Protein AF-A0A924TJG1-F1 (afdb_monomer_lite)

Radius of gyration: 21.78 Å; chains: 1; bounding box: 42×24×51 Å

pLDDT: mean 87.79, std 7.94, range [60.44, 97.0]

Sequence (86 aa):
LDDKGLYDLLVKLTNHFEGNAESPAAVKHMDEKYVADNMKAIVAFEIELIDIQHVFKLSQNRYEQDKKKIADELENRGILAEEMVK

Secondary structure (DSSP, 8-state):
--HHHHHHHHHHHHHHHSSSTT-TTSGGGS-HHHHHHHHTT----------------SSTTS-HHHHHHHHHHHHHTT---GGG--

Structure (mmCIF, N/CA/C/O backbone):
data_AF-A0A924TJG1-F1
#
_entry.id   AF-A0A924TJG1-F1
#
loop_
_atom_site.group_PDB
_atom_site.id
_atom_site.type_symbol
_atom_site.label_atom_id
_atom_site.label_alt_id
_atom_site.label_comp_id
_atom_site.label_asym_id
_atom_site.label_entity_id
_atom_site.label_seq_id
_atom_site.pdbx_PDB_ins_code
_atom_site.Cartn_x
_atom_site.Cartn_y
_atom_site.Cartn_z
_atom_site.occupancy
_atom_site.B_iso_or_equiv
_atom_site.auth_seq_id
_atom_site.auth_comp_id
_atom_site.auth_asym_id
_atom_site.auth_atom_id
_atom_site.pdbx_PDB_model_num
ATOM 1 N N . LEU A 1 1 ? -2.728 -5.156 -14.850 1.00 83.62 1 LEU A N 1
ATOM 2 C CA . LEU A 1 1 ? -1.937 -3.952 -15.196 1.00 83.62 1 LEU A CA 1
ATOM 3 C C . LEU A 1 1 ? -0.797 -4.374 -16.115 1.00 83.62 1 LEU A C 1
ATOM 5 O O . LEU A 1 1 ? -0.337 -5.503 -15.984 1.00 83.62 1 LEU A O 1
ATOM 9 N N . ASP A 1 2 ? -0.400 -3.527 -17.061 1.00 93.06 2 ASP A N 1
ATOM 10 C CA . ASP A 1 2 ? 0.767 -3.758 -17.922 1.00 93.06 2 ASP A CA 1
ATOM 11 C C . ASP A 1 2 ? 2.064 -3.265 -17.248 1.00 93.06 2 ASP A C 1
ATOM 13 O O . ASP A 1 2 ? 2.023 -2.690 -16.156 1.00 93.06 2 ASP A O 1
ATOM 17 N N . ASP A 1 3 ? 3.220 -3.482 -17.883 1.00 92.75 3 ASP A N 1
ATOM 18 C CA . ASP A 1 3 ? 4.530 -3.093 -17.331 1.00 92.75 3 ASP A CA 1
ATOM 19 C C . ASP A 1 3 ? 4.609 -1.589 -17.043 1.00 92.75 3 ASP A C 1
ATOM 21 O O . ASP A 1 3 ? 5.145 -1.166 -16.018 1.00 92.75 3 ASP A O 1
ATOM 25 N N . LYS A 1 4 ? 4.016 -0.767 -17.914 1.00 93.81 4 LYS A N 1
ATOM 26 C CA . LYS A 1 4 ? 3.943 0.680 -17.710 1.00 93.81 4 LYS A CA 1
ATOM 27 C C . LYS A 1 4 ? 3.098 1.019 -16.478 1.00 93.81 4 LYS A C 1
ATOM 29 O O . LYS A 1 4 ? 3.525 1.812 -15.643 1.00 93.81 4 LYS A O 1
ATOM 34 N N . GLY A 1 5 ? 1.933 0.392 -16.331 1.00 94.81 5 GLY A N 1
ATOM 35 C CA . GLY A 1 5 ? 1.066 0.559 -15.169 1.00 94.81 5 GLY A CA 1
ATOM 36 C C . GLY A 1 5 ? 1.725 0.110 -13.863 1.00 94.81 5 GLY A C 1
ATOM 37 O O . GLY A 1 5 ? 1.564 0.777 -12.841 1.00 94.81 5 GLY A O 1
ATOM 38 N N . LEU A 1 6 ? 2.509 -0.974 -13.889 1.00 96.31 6 LEU A N 1
ATOM 39 C CA . LEU A 1 6 ? 3.323 -1.402 -12.748 1.00 96.31 6 LEU A CA 1
ATOM 40 C C . LEU A 1 6 ? 4.390 -0.354 -12.400 1.00 96.31 6 LEU A C 1
ATOM 42 O O . LEU A 1 6 ? 4.517 0.007 -11.232 1.00 96.31 6 LEU A O 1
ATOM 46 N N . TYR A 1 7 ? 5.126 0.163 -13.386 1.00 95.75 7 TYR A N 1
ATOM 47 C CA . TYR A 1 7 ? 6.136 1.199 -13.155 1.00 95.75 7 TYR A CA 1
ATOM 48 C C . TYR A 1 7 ? 5.526 2.453 -12.511 1.00 95.75 7 TYR A C 1
ATOM 50 O O . TYR A 1 7 ? 5.999 2.919 -11.473 1.00 95.75 7 TYR A O 1
ATOM 58 N N . ASP A 1 8 ? 4.422 2.952 -13.072 1.00 94.81 8 ASP A N 1
ATOM 59 C CA . ASP A 1 8 ? 3.724 4.134 -12.561 1.00 94.81 8 ASP A CA 1
ATOM 60 C C . ASP A 1 8 ? 3.204 3.914 -11.128 1.00 94.81 8 ASP A C 1
ATOM 62 O O . ASP A 1 8 ? 3.239 4.828 -10.296 1.00 94.81 8 ASP A O 1
ATOM 66 N N . LEU A 1 9 ? 2.738 2.699 -10.813 1.00 95.19 9 LEU A N 1
ATOM 67 C CA . LEU A 1 9 ? 2.330 2.316 -9.462 1.00 95.19 9 LEU A CA 1
ATOM 68 C C . LEU A 1 9 ? 3.517 2.331 -8.490 1.00 95.19 9 LEU A C 1
ATOM 70 O O . LEU A 1 9 ? 3.402 2.900 -7.405 1.00 95.19 9 LEU A O 1
ATOM 74 N N . LEU A 1 10 ? 4.659 1.757 -8.875 1.00 94.50 10 LEU A N 1
ATOM 75 C CA . LEU A 1 10 ? 5.863 1.739 -8.043 1.00 94.50 10 LEU A CA 1
ATOM 76 C C . LEU A 1 10 ? 6.375 3.156 -7.754 1.00 94.50 10 LEU A C 1
ATOM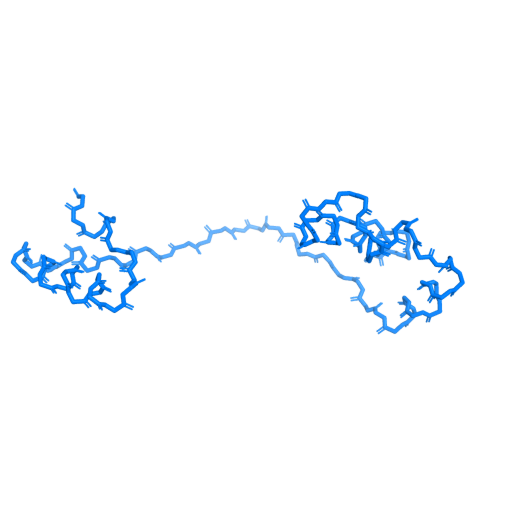 78 O O . LEU A 1 10 ? 6.667 3.467 -6.601 1.00 94.50 10 LEU A O 1
ATOM 82 N N . VAL A 1 11 ? 6.394 4.043 -8.755 1.00 93.06 11 VAL A N 1
ATOM 83 C CA . VAL A 1 11 ? 6.756 5.460 -8.570 1.00 93.06 11 VAL A CA 1
ATOM 84 C C . VAL A 1 11 ? 5.827 6.140 -7.561 1.00 93.06 11 VAL A C 1
ATOM 86 O O . VAL A 1 11 ? 6.300 6.828 -6.651 1.00 93.06 11 VAL A O 1
ATOM 89 N N . LYS A 1 12 ? 4.506 5.937 -7.680 1.00 92.50 12 LYS A N 1
ATOM 90 C CA . LYS A 1 12 ? 3.521 6.489 -6.733 1.00 92.50 12 LYS A CA 1
ATOM 91 C C . LYS A 1 12 ? 3.744 5.976 -5.312 1.00 92.50 12 LYS A C 1
ATOM 93 O O . LYS A 1 12 ? 3.713 6.779 -4.382 1.00 92.50 12 LYS A O 1
ATOM 98 N N . LEU A 1 13 ? 3.989 4.675 -5.148 1.00 93.56 13 LEU A N 1
ATOM 99 C CA . LEU A 1 13 ? 4.234 4.062 -3.841 1.00 93.56 13 LEU A CA 1
ATOM 100 C C . LEU A 1 13 ? 5.503 4.620 -3.198 1.00 93.56 13 LEU A C 1
ATOM 102 O O . LEU A 1 13 ? 5.445 5.072 -2.056 1.00 93.56 13 LEU A O 1
ATOM 106 N N . THR A 1 14 ? 6.622 4.674 -3.928 1.00 92.50 14 THR A N 1
ATOM 107 C CA . THR A 1 14 ? 7.862 5.223 -3.363 1.00 92.50 14 THR A CA 1
ATOM 108 C C . THR A 1 14 ? 7.720 6.700 -3.021 1.00 92.50 14 THR A C 1
ATOM 110 O O . THR A 1 14 ? 8.121 7.106 -1.941 1.00 92.50 14 THR A O 1
ATOM 113 N N . ASN A 1 15 ? 7.057 7.505 -3.857 1.00 90.38 15 ASN A N 1
ATOM 114 C CA . ASN A 1 15 ? 6.826 8.917 -3.531 1.00 90.38 15 ASN A CA 1
ATOM 115 C C . ASN A 1 15 ? 5.961 9.100 -2.272 1.00 90.38 15 ASN A C 1
ATOM 117 O O . ASN A 1 15 ? 6.160 10.060 -1.532 1.00 90.38 15 ASN A O 1
ATOM 121 N N . HIS A 1 16 ? 4.996 8.206 -2.038 1.00 90.62 16 HIS A N 1
ATOM 122 C CA . HIS A 1 16 ? 4.123 8.267 -0.870 1.00 90.62 16 HIS A CA 1
ATOM 123 C C . HIS A 1 16 ? 4.848 7.867 0.423 1.00 90.62 16 HIS A C 1
ATOM 125 O O . HIS A 1 16 ? 4.719 8.563 1.427 1.00 90.62 16 HIS A O 1
ATOM 131 N N . PHE A 1 17 ? 5.614 6.772 0.401 1.00 92.00 17 PHE A N 1
ATOM 132 C CA . PHE A 1 17 ? 6.221 6.205 1.611 1.00 92.00 17 PH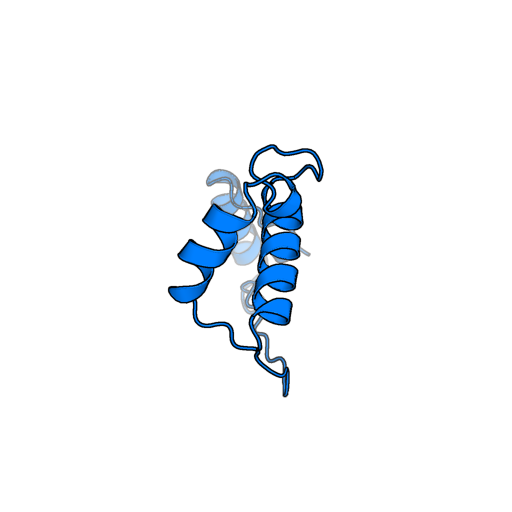E A CA 1
ATOM 133 C C . PHE A 1 17 ? 7.602 6.775 1.956 1.00 92.00 17 PHE A C 1
ATOM 135 O O . PHE A 1 17 ? 7.965 6.792 3.128 1.00 92.00 17 PHE A O 1
ATOM 142 N N . GLU A 1 18 ? 8.351 7.296 0.982 1.00 87.88 18 GLU A N 1
ATOM 143 C CA . GLU A 1 18 ? 9.676 7.892 1.219 1.00 87.88 18 GLU A CA 1
ATOM 144 C C . GLU A 1 18 ? 9.603 9.326 1.774 1.00 87.88 18 GLU A C 1
ATOM 146 O O . GLU A 1 18 ? 10.613 9.897 2.179 1.00 87.88 18 GLU A O 1
ATOM 151 N N . GLY A 1 19 ? 8.417 9.948 1.779 1.00 75.00 19 GLY A N 1
ATOM 152 C CA . GLY A 1 19 ? 8.183 11.274 2.367 1.00 75.00 19 GLY A CA 1
ATOM 153 C C . GLY A 1 19 ? 8.844 12.454 1.636 1.00 75.00 19 GLY A C 1
ATOM 154 O O . GLY A 1 19 ? 8.577 13.606 1.974 1.00 75.00 19 GLY A O 1
ATOM 155 N N . ASN A 1 20 ? 9.676 12.197 0.623 1.00 77.62 20 ASN A N 1
ATOM 156 C CA . ASN A 1 20 ? 10.301 13.200 -0.231 1.00 77.62 20 ASN A CA 1
ATOM 157 C C . ASN A 1 20 ? 10.452 12.667 -1.663 1.00 77.62 20 ASN A C 1
ATOM 159 O O . ASN A 1 20 ? 11.033 11.604 -1.882 1.00 77.62 20 ASN A O 1
ATOM 163 N N . ALA A 1 21 ? 10.002 13.449 -2.647 1.00 70.38 21 ALA A N 1
ATOM 164 C CA . ALA A 1 21 ? 10.174 13.134 -4.063 1.00 70.38 21 ALA A CA 1
ATOM 165 C C . ALA A 1 21 ? 11.654 13.044 -4.476 1.00 70.38 21 ALA A C 1
ATOM 167 O O . ALA A 1 21 ? 11.964 12.405 -5.472 1.00 70.38 21 ALA A O 1
ATOM 168 N N . GLU A 1 22 ? 12.575 13.643 -3.725 1.00 81.00 22 GLU A N 1
ATOM 169 C CA . GLU A 1 22 ? 14.015 13.579 -3.992 1.00 81.00 22 GLU A CA 1
ATOM 170 C C . GLU A 1 22 ? 14.732 12.452 -3.231 1.00 81.00 22 GLU A C 1
ATOM 172 O O . GLU A 1 22 ? 15.960 12.417 -3.209 1.00 81.00 22 GLU A O 1
ATOM 177 N N . SER A 1 23 ? 13.995 11.521 -2.608 1.00 85.88 23 SER A N 1
ATOM 178 C CA . SER A 1 23 ? 14.604 10.349 -1.966 1.00 85.88 23 SER A CA 1
ATOM 179 C C . SER A 1 23 ? 15.386 9.528 -2.997 1.00 85.88 23 SER A C 1
ATOM 181 O O . SER A 1 23 ? 14.792 9.118 -3.993 1.00 85.88 23 SER A O 1
ATOM 183 N N . PRO A 1 24 ? 16.669 9.196 -2.766 1.00 84.62 24 PRO A N 1
ATOM 184 C CA . PRO A 1 24 ? 17.429 8.298 -3.640 1.00 84.62 24 PRO A CA 1
ATOM 185 C C . PRO A 1 24 ? 16.777 6.919 -3.827 1.00 84.62 24 PRO A C 1
ATOM 187 O O . PRO A 1 24 ? 17.079 6.224 -4.791 1.00 84.62 24 PRO A O 1
ATOM 190 N N . ALA A 1 25 ? 15.887 6.524 -2.911 1.00 86.12 25 ALA A N 1
ATOM 191 C CA . ALA A 1 25 ? 15.108 5.294 -2.993 1.00 86.12 25 ALA A CA 1
ATOM 192 C C . ALA A 1 25 ? 13.820 5.434 -3.833 1.00 86.12 25 ALA A C 1
ATOM 194 O O . ALA A 1 25 ? 13.080 4.465 -3.990 1.00 86.12 25 ALA A O 1
ATOM 195 N N . ALA A 1 26 ? 13.532 6.607 -4.403 1.00 90.81 26 ALA A N 1
ATOM 196 C CA . ALA A 1 26 ? 12.438 6.759 -5.353 1.00 90.81 26 ALA A CA 1
ATOM 197 C C . ALA A 1 26 ? 12.755 5.998 -6.647 1.00 90.81 26 ALA A C 1
ATOM 199 O O . ALA A 1 26 ? 13.838 6.151 -7.210 1.00 90.81 26 ALA A O 1
ATOM 200 N N . VAL A 1 27 ? 11.792 5.232 -7.173 1.00 91.69 27 VAL A N 1
ATOM 201 C CA . VAL A 1 27 ? 12.000 4.413 -8.387 1.00 91.69 27 VAL A CA 1
ATOM 202 C C . VAL A 1 27 ? 12.487 5.241 -9.579 1.00 91.69 27 VAL A C 1
ATOM 204 O O . VAL A 1 27 ? 13.303 4.769 -10.363 1.00 91.69 27 VAL A O 1
ATOM 207 N N . LYS A 1 28 ? 12.054 6.503 -9.681 1.00 89.19 28 LYS A N 1
ATOM 208 C CA . LYS A 1 28 ? 12.492 7.440 -10.731 1.00 89.19 28 LYS A CA 1
ATOM 209 C C . LYS A 1 28 ? 13.998 7.755 -10.706 1.00 89.19 28 LYS A C 1
ATOM 211 O O . LYS A 1 28 ? 14.521 8.240 -11.700 1.00 89.19 28 LYS A O 1
ATOM 216 N N . HIS A 1 29 ? 14.661 7.526 -9.571 1.00 90.56 29 HIS A N 1
ATOM 217 C CA . HIS A 1 29 ? 16.083 7.799 -9.344 1.00 90.56 29 HIS A CA 1
ATOM 218 C C . HIS A 1 29 ? 16.945 6.530 -9.406 1.00 90.56 29 HIS A C 1
ATOM 220 O O . HIS A 1 29 ? 18.165 6.605 -9.270 1.00 90.56 29 HIS A O 1
ATOM 226 N N . MET A 1 30 ? 16.325 5.365 -9.611 1.00 91.56 30 MET A N 1
ATOM 227 C CA . MET A 1 30 ? 17.020 4.090 -9.765 1.00 91.56 30 MET A CA 1
ATOM 228 C C . MET A 1 30 ? 17.438 3.848 -11.217 1.00 91.56 30 MET A C 1
ATOM 230 O O . MET A 1 30 ? 16.871 4.406 -12.153 1.00 91.56 30 MET A O 1
ATOM 234 N N . ASP A 1 31 ? 18.416 2.961 -11.403 1.00 93.75 31 ASP A N 1
ATOM 235 C CA . ASP A 1 31 ? 18.824 2.505 -12.729 1.00 93.75 31 ASP A CA 1
ATOM 236 C C . ASP A 1 31 ? 17.663 1.804 -13.459 1.00 93.75 31 ASP A C 1
ATOM 238 O O . ASP A 1 31 ? 17.039 0.878 -12.933 1.00 93.75 31 ASP A O 1
ATOM 242 N N . GLU A 1 32 ? 17.382 2.235 -14.690 1.00 92.25 32 GLU A N 1
ATOM 243 C CA . GLU A 1 32 ? 16.241 1.745 -15.471 1.00 92.25 32 GLU A CA 1
ATOM 244 C C . GLU A 1 32 ? 16.323 0.239 -15.736 1.00 92.25 32 GLU A C 1
ATOM 246 O O . GLU A 1 32 ? 15.310 -0.463 -15.680 1.00 92.25 32 GLU A O 1
ATOM 251 N N . LYS A 1 33 ? 17.530 -0.284 -15.990 1.00 94.75 33 LYS A N 1
ATOM 252 C CA . LYS A 1 33 ? 17.730 -1.712 -16.245 1.00 94.75 33 LYS A CA 1
ATOM 253 C C . LYS A 1 33 ? 17.488 -2.526 -14.979 1.00 94.75 33 LYS A C 1
ATOM 255 O O . LYS A 1 33 ? 16.826 -3.562 -15.046 1.00 94.75 33 LYS A O 1
ATOM 260 N N . TYR A 1 34 ? 17.992 -2.058 -13.842 1.00 94.44 34 TYR A N 1
ATOM 261 C CA . TYR A 1 34 ? 17.731 -2.665 -12.544 1.00 94.44 34 TYR A CA 1
ATOM 262 C C . TYR A 1 34 ? 16.226 -2.734 -12.258 1.00 94.44 34 TYR A C 1
ATOM 264 O O . TYR A 1 34 ? 15.715 -3.804 -11.924 1.00 94.44 34 TYR A O 1
ATOM 272 N N . VAL A 1 35 ? 15.500 -1.630 -12.441 1.00 94.69 35 VAL A N 1
ATOM 273 C CA . VAL A 1 35 ? 14.049 -1.585 -12.217 1.00 94.69 35 VAL A CA 1
ATOM 274 C C . VAL A 1 35 ? 13.323 -2.551 -13.157 1.00 94.69 35 VAL A C 1
ATOM 276 O O . VAL A 1 35 ? 12.548 -3.386 -12.690 1.00 94.69 35 VAL A O 1
ATOM 279 N N . ALA A 1 36 ? 13.626 -2.516 -14.456 1.00 94.12 36 ALA A N 1
ATOM 280 C CA . ALA A 1 36 ? 12.992 -3.382 -15.449 1.00 94.12 36 ALA A CA 1
ATOM 281 C C . ALA A 1 36 ? 13.245 -4.880 -15.197 1.00 94.12 36 ALA A C 1
ATOM 283 O O . ALA A 1 36 ? 12.353 -5.704 -15.404 1.00 94.12 36 ALA A O 1
ATOM 284 N N . ASP A 1 37 ? 14.444 -5.259 -14.745 1.00 95.94 37 ASP A N 1
ATOM 285 C CA . ASP A 1 37 ? 14.759 -6.657 -14.442 1.00 95.94 37 ASP A CA 1
ATOM 286 C C . ASP A 1 37 ? 14.025 -7.161 -13.192 1.00 95.94 37 ASP A C 1
ATOM 288 O O . ASP A 1 37 ? 13.531 -8.289 -13.195 1.00 95.94 37 ASP A O 1
ATOM 292 N N . ASN A 1 38 ? 13.881 -6.322 -12.161 1.00 95.25 38 ASN A N 1
ATOM 293 C CA . ASN A 1 38 ? 13.153 -6.686 -10.942 1.00 95.25 38 ASN A CA 1
ATOM 294 C C . ASN A 1 38 ? 11.627 -6.656 -11.127 1.00 95.25 38 ASN A C 1
ATOM 296 O O . ASN A 1 38 ? 10.926 -7.481 -10.543 1.00 95.25 38 ASN A O 1
ATOM 300 N N . MET A 1 39 ? 11.099 -5.767 -11.975 1.00 96.00 39 MET A N 1
ATOM 301 C CA . MET A 1 39 ? 9.662 -5.689 -12.274 1.00 96.00 39 MET A CA 1
ATOM 302 C C . MET A 1 39 ? 9.095 -6.995 -12.840 1.00 96.00 39 MET A C 1
ATOM 304 O O . MET A 1 39 ? 7.950 -7.327 -12.558 1.00 96.00 39 MET A O 1
ATOM 308 N N . LYS A 1 40 ? 9.903 -7.784 -13.559 1.00 95.19 40 LYS A N 1
ATOM 309 C CA . LYS A 1 40 ? 9.504 -9.102 -14.093 1.00 95.19 40 LYS A CA 1
ATOM 310 C C . LYS A 1 40 ? 9.075 -10.094 -13.005 1.00 95.19 40 LYS A C 1
ATOM 312 O O . LYS A 1 40 ? 8.381 -11.060 -13.308 1.00 95.19 40 LYS A O 1
ATOM 317 N N . ALA A 1 41 ? 9.501 -9.881 -11.759 1.00 96.62 41 ALA A N 1
ATOM 318 C CA . ALA A 1 41 ? 9.135 -10.707 -10.612 1.00 96.62 41 ALA A CA 1
ATOM 319 C C . ALA A 1 41 ? 7.876 -10.206 -9.876 1.00 96.62 41 ALA A C 1
ATOM 321 O O . ALA A 1 41 ? 7.463 -10.815 -8.890 1.00 96.62 41 ALA A O 1
ATOM 322 N N . ILE A 1 42 ? 7.267 -9.105 -10.328 1.00 96.00 42 ILE A N 1
ATOM 323 C CA . ILE A 1 42 ? 6.137 -8.454 -9.664 1.00 96.00 42 ILE A CA 1
ATOM 324 C C . ILE A 1 42 ? 4.886 -8.605 -10.529 1.00 96.00 42 ILE A C 1
ATOM 326 O O . ILE A 1 42 ? 4.857 -8.208 -11.690 1.00 96.00 42 ILE A O 1
ATOM 330 N N . VAL A 1 43 ? 3.815 -9.141 -9.943 1.00 95.06 43 VAL A N 1
ATOM 331 C CA . VAL A 1 43 ? 2.504 -9.216 -10.597 1.00 95.06 43 VAL A CA 1
ATOM 332 C C . VAL A 1 43 ? 1.655 -8.031 -10.154 1.00 95.06 43 VAL A C 1
ATOM 334 O O . VAL A 1 43 ? 1.27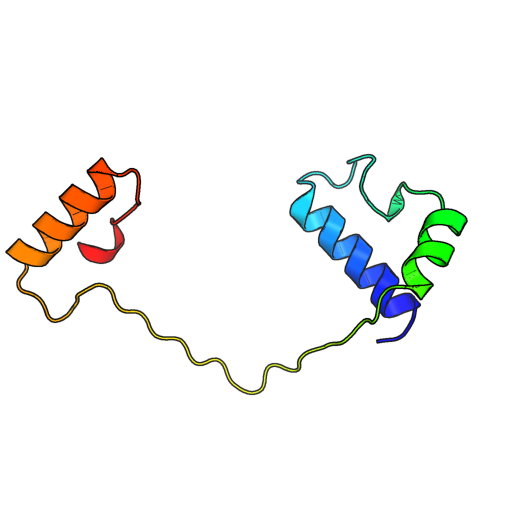0 -7.934 -8.990 1.00 95.06 43 VAL A O 1
ATOM 337 N N . ALA A 1 44 ? 1.350 -7.135 -11.091 1.00 94.44 44 ALA A N 1
ATOM 338 C CA . ALA A 1 44 ? 0.525 -5.962 -10.840 1.00 94.44 44 ALA A CA 1
ATOM 339 C C . ALA A 1 44 ? -0.956 -6.239 -11.126 1.00 94.44 44 ALA A C 1
ATOM 341 O O . ALA A 1 44 ? -1.348 -6.588 -12.246 1.00 94.44 44 ALA A O 1
ATOM 342 N N . PHE A 1 45 ? -1.794 -6.009 -10.122 1.00 95.06 45 PHE A N 1
ATOM 343 C CA . PHE A 1 45 ? -3.245 -6.114 -10.224 1.00 95.06 45 PHE A CA 1
ATOM 344 C C . PHE A 1 45 ? -3.912 -4.842 -9.705 1.00 95.06 45 PHE A C 1
ATOM 346 O O . PHE A 1 45 ? -3.317 -4.064 -8.962 1.00 95.06 45 PHE A O 1
ATOM 353 N N . GLU A 1 46 ? -5.155 -4.641 -10.118 1.00 93.62 46 GLU A N 1
ATOM 354 C CA . GLU A 1 46 ? -6.015 -3.570 -9.633 1.00 93.62 46 GLU A CA 1
ATOM 355 C C . GLU A 1 46 ? -7.268 -4.179 -9.010 1.00 93.62 46 GLU A C 1
ATOM 357 O O . GLU A 1 46 ? -7.693 -5.272 -9.388 1.00 93.62 46 GLU A O 1
ATOM 362 N N . ILE A 1 47 ? -7.832 -3.483 -8.028 1.00 93.62 47 ILE A N 1
ATOM 363 C CA . ILE A 1 47 ? -9.114 -3.837 -7.428 1.00 93.62 47 ILE A CA 1
ATOM 364 C C . ILE A 1 47 ? -10.064 -2.686 -7.720 1.00 93.62 47 ILE A C 1
ATOM 366 O O . ILE A 1 47 ? -9.839 -1.561 -7.272 1.00 93.62 47 ILE A O 1
ATOM 370 N N . GLU A 1 48 ? -11.125 -2.975 -8.464 1.00 95.44 48 GLU A N 1
ATOM 371 C CA . GLU A 1 48 ? -12.223 -2.037 -8.656 1.00 95.44 48 GLU A CA 1
ATOM 372 C C . GLU A 1 48 ? -13.056 -1.954 -7.369 1.00 95.44 48 GLU A C 1
ATOM 374 O O . GLU A 1 48 ? -13.481 -2.970 -6.811 1.00 95.44 48 GLU A O 1
ATOM 379 N N . LEU A 1 49 ? -13.270 -0.735 -6.871 1.00 94.69 49 LEU A N 1
ATOM 380 C CA . LEU A 1 49 ? -14.101 -0.497 -5.695 1.00 94.69 49 LEU A CA 1
ATOM 381 C C . LEU A 1 49 ? -15.577 -0.585 -6.090 1.00 94.69 49 LEU A C 1
ATOM 383 O O . LEU A 1 49 ? -16.122 0.343 -6.679 1.00 94.69 49 LEU A O 1
ATOM 387 N N . ILE A 1 50 ? -16.212 -1.703 -5.744 1.00 97.00 50 ILE A N 1
ATOM 388 C CA . ILE A 1 50 ? -17.639 -1.946 -6.012 1.00 97.00 50 ILE A CA 1
ATOM 389 C C . ILE A 1 50 ? -18.506 -1.438 -4.854 1.00 97.00 50 ILE A C 1
ATOM 391 O O . ILE A 1 50 ? -19.555 -0.841 -5.073 1.00 97.00 50 ILE A O 1
ATOM 395 N N . ASP A 1 51 ? -18.065 -1.678 -3.620 1.00 95.88 51 ASP A N 1
ATOM 396 C CA . ASP A 1 51 ? -18.746 -1.255 -2.398 1.00 95.88 51 ASP A CA 1
ATOM 397 C C . ASP A 1 51 ? -17.719 -1.057 -1.275 1.00 95.88 51 ASP A C 1
ATOM 399 O O . ASP A 1 51 ? -16.705 -1.760 -1.217 1.00 95.88 51 ASP A O 1
ATOM 403 N N . ILE A 1 52 ? -17.977 -0.102 -0.381 1.00 93.44 52 ILE A N 1
ATOM 404 C CA . ILE A 1 52 ? -17.141 0.166 0.793 1.00 93.44 52 ILE A CA 1
ATOM 405 C C . ILE A 1 52 ? -18.006 -0.004 2.038 1.00 93.44 52 ILE A C 1
ATOM 407 O O . ILE A 1 52 ? -18.808 0.862 2.384 1.00 93.44 52 ILE A O 1
ATOM 411 N N . GLN A 1 53 ? -17.789 -1.104 2.755 1.00 92.19 53 GLN A N 1
ATOM 412 C CA . GLN A 1 53 ? -18.443 -1.374 4.032 1.00 92.19 53 GLN A CA 1
ATOM 413 C C . GLN A 1 53 ? -17.451 -1.169 5.174 1.00 92.19 53 GLN A C 1
ATO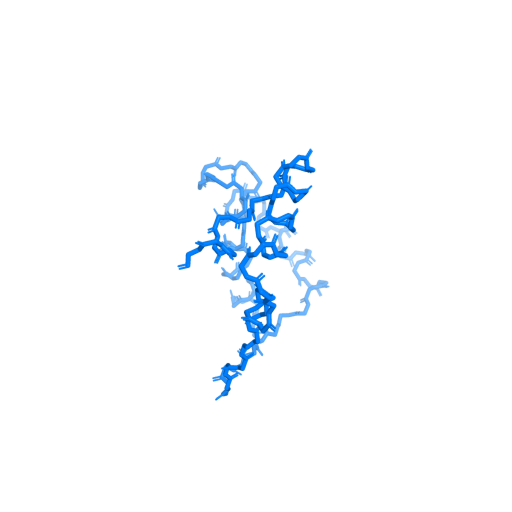M 415 O O . GLN A 1 53 ? -16.412 -1.826 5.230 1.00 92.19 53 GLN A O 1
ATOM 420 N N . HIS A 1 54 ? -17.772 -0.270 6.104 1.00 87.56 54 HIS A N 1
ATOM 421 C CA . HIS A 1 54 ? -16.956 -0.015 7.289 1.00 87.56 54 HIS A CA 1
ATOM 422 C C . HIS A 1 54 ? -17.758 -0.271 8.568 1.00 87.56 54 HIS A C 1
ATOM 424 O O . HIS A 1 54 ? -18.961 -0.025 8.635 1.00 87.56 54 HIS A O 1
ATOM 430 N N . VAL A 1 55 ? -17.082 -0.745 9.616 1.00 87.75 55 VAL A N 1
ATOM 431 C CA . VAL A 1 55 ? -17.677 -0.932 10.944 1.00 87.75 55 VAL A CA 1
ATOM 432 C C . VAL A 1 55 ? -16.876 -0.117 11.948 1.00 87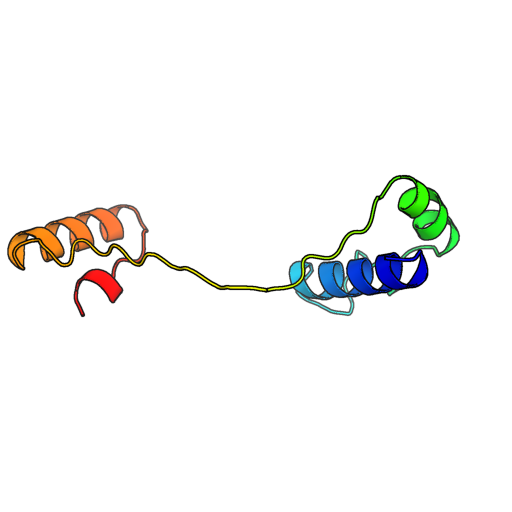.75 55 VAL A C 1
ATOM 434 O O . VAL A 1 55 ? -15.697 -0.381 12.162 1.00 87.75 55 VAL A O 1
ATOM 437 N N . PHE A 1 56 ? -17.524 0.857 12.586 1.00 81.31 56 PHE A N 1
ATOM 438 C CA . PHE A 1 56 ? -16.882 1.743 13.553 1.00 81.31 56 PHE A CA 1
ATOM 439 C C . PHE A 1 56 ? -17.373 1.442 14.973 1.00 81.31 56 PHE A C 1
ATOM 441 O O . PHE A 1 56 ? -18.438 1.895 15.391 1.00 81.31 56 PHE A O 1
ATOM 448 N N . LYS A 1 57 ? -16.623 0.613 15.713 1.00 81.19 57 LYS A N 1
ATOM 449 C CA . LYS A 1 57 ? -16.969 0.202 17.084 1.00 81.19 57 LYS A CA 1
ATOM 450 C C . LYS A 1 57 ? -16.120 0.948 18.108 1.00 81.19 57 LYS A C 1
ATOM 452 O O . LYS A 1 57 ? -15.020 0.518 18.424 1.00 81.19 57 LYS A O 1
ATOM 457 N N . LEU A 1 58 ? -16.692 1.994 18.697 1.00 79.69 58 LEU A N 1
ATOM 458 C CA . LEU A 1 58 ? -16.070 2.778 19.774 1.00 79.69 58 LEU A CA 1
ATOM 459 C C . LEU A 1 58 ? -16.703 2.532 21.152 1.00 79.69 58 LEU A C 1
ATOM 461 O O . LEU A 1 58 ? -16.835 3.440 21.961 1.00 79.69 58 LEU A O 1
ATOM 465 N N . SER A 1 59 ? -17.167 1.310 21.434 1.00 78.38 59 SER A N 1
ATOM 466 C CA . SER A 1 59 ? -17.892 1.010 22.687 1.00 78.38 59 SER A CA 1
ATOM 467 C C . SER A 1 59 ? -19.119 1.909 22.942 1.00 78.38 59 SER A C 1
ATOM 469 O O . SER A 1 59 ? -19.516 2.122 24.084 1.00 78.38 59 SER A O 1
ATOM 471 N N . GLN A 1 60 ? -19.764 2.386 21.872 1.00 75.00 60 GLN A N 1
ATOM 472 C CA . GLN A 1 60 ? -20.915 3.303 21.900 1.00 75.00 60 GLN A CA 1
ATOM 473 C C . GLN A 1 60 ? -22.084 2.798 22.767 1.00 75.00 60 GLN A C 1
ATOM 475 O O . GLN A 1 60 ? -22.797 3.602 23.357 1.00 75.00 60 GLN A O 1
ATOM 480 N N . ASN A 1 61 ? -22.227 1.475 22.904 1.00 80.88 61 ASN A N 1
ATOM 481 C CA . ASN A 1 61 ? -23.294 0.816 23.667 1.00 80.88 61 ASN A CA 1
ATOM 482 C C . ASN A 1 61 ? -22.999 0.667 25.175 1.00 80.88 61 ASN A C 1
ATOM 484 O O . ASN A 1 61 ? -23.716 -0.058 25.862 1.00 80.88 61 ASN A O 1
ATOM 488 N N . ARG A 1 62 ? -21.922 1.271 25.693 1.00 81.75 62 ARG A N 1
ATOM 489 C CA . ARG A 1 62 ? -21.573 1.244 27.124 1.00 81.75 62 ARG A CA 1
ATOM 490 C C . ARG A 1 62 ? -22.020 2.519 27.833 1.00 81.75 62 ARG A C 1
ATOM 492 O O . ARG A 1 62 ? -22.216 3.551 27.199 1.00 81.75 62 ARG A O 1
ATOM 499 N N . TYR A 1 63 ? -22.134 2.452 29.157 1.00 84.06 63 TYR A N 1
ATOM 500 C CA . TYR A 1 63 ? -22.370 3.636 29.980 1.00 84.06 63 TYR A CA 1
ATOM 501 C C . TYR A 1 63 ? -21.170 4.591 29.928 1.00 84.06 63 TYR A C 1
ATOM 503 O O . TYR A 1 63 ? -20.025 4.161 29.797 1.00 84.06 63 TYR A O 1
ATOM 511 N N . GLU A 1 64 ? -21.423 5.889 30.092 1.00 81.06 64 GLU A N 1
ATOM 512 C CA . GLU A 1 64 ? -20.399 6.944 29.996 1.00 81.06 64 GLU A CA 1
ATOM 513 C C . GLU A 1 64 ? -19.208 6.738 30.945 1.00 81.06 64 GLU A C 1
ATOM 515 O O . GLU A 1 64 ? -18.059 6.986 30.585 1.00 81.06 64 GLU A O 1
ATOM 520 N N . GLN A 1 65 ? -19.453 6.201 32.143 1.00 83.81 65 GLN A N 1
ATOM 521 C CA . GLN A 1 65 ? -18.386 5.877 33.096 1.00 83.81 65 GLN A CA 1
ATOM 522 C C . GLN A 1 65 ? -17.443 4.784 32.575 1.00 83.81 65 GLN A C 1
ATOM 524 O O . GLN A 1 65 ? -16.240 4.837 32.828 1.00 83.81 65 GLN A O 1
ATOM 529 N N . ASP A 1 66 ? -17.977 3.808 31.839 1.00 82.75 66 ASP A N 1
ATOM 530 C CA . ASP A 1 66 ? -17.186 2.728 31.253 1.00 82.75 66 ASP A CA 1
ATOM 531 C C . ASP A 1 66 ? -16.409 3.224 30.034 1.00 82.75 66 ASP A C 1
ATOM 533 O O . ASP A 1 66 ? -15.242 2.871 29.881 1.00 82.75 66 ASP A O 1
ATOM 537 N N . LYS A 1 67 ? -17.017 4.075 29.194 1.00 83.50 67 LYS A N 1
ATOM 538 C CA . LYS A 1 67 ? -16.322 4.711 28.063 1.00 83.50 67 LYS A CA 1
ATOM 539 C C . LYS A 1 67 ? -15.114 5.510 28.540 1.00 83.50 67 LYS A C 1
ATOM 541 O O . LYS A 1 67 ? -14.024 5.322 28.011 1.00 83.50 67 LYS A O 1
ATOM 546 N N . LYS A 1 68 ? -15.293 6.320 29.590 1.00 83.50 68 LYS A N 1
ATOM 547 C CA . LYS A 1 68 ? -14.217 7.119 30.181 1.00 83.50 68 LYS A CA 1
ATOM 548 C C . LYS A 1 68 ? -13.082 6.252 30.726 1.00 83.50 68 LYS A C 1
ATOM 550 O O . LYS A 1 68 ? -11.934 6.485 30.385 1.00 83.50 68 LYS A O 1
ATOM 555 N N . LYS A 1 69 ? -13.395 5.194 31.484 1.00 87.06 69 LYS A N 1
ATOM 556 C CA . LYS A 1 69 ? -12.368 4.257 31.977 1.00 87.06 69 LYS A CA 1
ATOM 557 C C . LYS A 1 69 ? -11.595 3.577 30.849 1.00 87.06 69 LYS A C 1
ATOM 559 O O . LYS A 1 69 ? -10.397 3.359 30.981 1.00 87.06 69 LYS A O 1
ATOM 564 N N . ILE A 1 70 ? -12.282 3.203 29.769 1.00 83.94 70 ILE A N 1
ATOM 565 C CA . ILE A 1 70 ? -11.639 2.588 28.606 1.00 83.94 70 ILE A CA 1
ATOM 566 C C . ILE A 1 70 ? -10.722 3.601 27.915 1.00 83.94 70 ILE A C 1
ATOM 568 O O . ILE A 1 70 ? -9.599 3.241 27.582 1.00 83.94 70 ILE A O 1
ATOM 572 N N . ALA A 1 71 ? -11.166 4.846 27.738 1.00 86.31 71 ALA A N 1
ATOM 573 C CA . ALA A 1 71 ? -10.343 5.905 27.160 1.00 86.31 71 ALA A CA 1
ATOM 574 C C . ALA A 1 71 ? -9.100 6.196 28.015 1.00 86.31 71 ALA A C 1
ATOM 576 O O . ALA A 1 71 ? -7.992 6.135 27.491 1.00 86.31 71 ALA A O 1
ATOM 577 N N . ASP A 1 72 ? -9.268 6.382 29.328 1.00 87.81 72 ASP A N 1
ATOM 578 C CA . ASP A 1 72 ? -8.165 6.649 30.261 1.00 87.81 72 ASP A CA 1
ATOM 579 C C . ASP A 1 72 ? -7.108 5.518 30.222 1.00 87.81 72 ASP A C 1
ATOM 581 O O . ASP A 1 72 ? -5.903 5.763 30.189 1.00 87.81 72 ASP A O 1
ATOM 585 N N . GLU A 1 73 ? -7.543 4.252 30.190 1.00 89.44 73 GLU A N 1
ATOM 586 C CA . GLU A 1 73 ? -6.640 3.094 30.115 1.00 89.44 73 GLU A CA 1
ATOM 587 C C . GLU A 1 73 ? -5.927 2.988 28.756 1.00 89.44 73 GLU A C 1
ATOM 589 O O . GLU A 1 73 ? -4.770 2.567 28.696 1.00 89.44 73 GLU A O 1
ATOM 594 N N . LEU A 1 74 ? -6.595 3.358 27.660 1.00 89.12 74 LEU A N 1
ATOM 595 C CA . LEU A 1 74 ? -5.988 3.388 26.329 1.00 89.12 74 LEU A CA 1
ATOM 596 C C . LEU A 1 74 ? -4.943 4.504 26.221 1.00 89.12 74 LEU A C 1
ATOM 598 O O . LEU A 1 74 ? -3.834 4.245 25.749 1.00 89.12 74 LEU A O 1
ATOM 602 N N . GLU A 1 75 ? -5.239 5.696 26.737 1.00 89.56 75 GLU A N 1
ATOM 603 C CA . GLU A 1 75 ? -4.306 6.828 26.761 1.00 89.56 75 GLU A CA 1
ATOM 604 C C . GLU A 1 75 ? -3.060 6.519 27.598 1.00 89.56 75 GLU A C 1
ATOM 606 O O . GLU A 1 75 ? -1.939 6.774 27.155 1.00 89.56 75 GLU A O 1
ATOM 611 N N . ASN A 1 76 ? -3.224 5.855 28.748 1.00 91.00 76 ASN A N 1
ATOM 612 C CA . ASN A 1 76 ? -2.100 5.379 29.565 1.00 91.00 76 ASN A CA 1
ATOM 613 C C . ASN A 1 76 ? -1.186 4.390 28.821 1.00 91.00 76 ASN A C 1
ATOM 615 O O . ASN A 1 76 ? -0.013 4.244 29.167 1.00 91.00 76 ASN A O 1
ATOM 619 N N . ARG A 1 77 ? -1.701 3.711 27.791 1.00 89.31 77 ARG A N 1
ATOM 620 C CA . ARG A 1 77 ? -0.940 2.805 26.915 1.00 89.31 77 ARG A CA 1
ATOM 621 C C . ARG A 1 77 ? -0.412 3.496 25.655 1.00 89.31 77 ARG A C 1
ATOM 623 O O . ARG A 1 77 ? 0.141 2.821 24.789 1.00 89.31 77 ARG A O 1
ATOM 630 N N . GLY A 1 78 ? -0.575 4.814 25.544 1.00 84.50 78 GLY A N 1
ATOM 631 C CA . GLY A 1 78 ? -0.170 5.604 24.381 1.00 84.50 78 GLY A CA 1
ATOM 632 C C . GLY A 1 78 ? -1.093 5.442 23.172 1.00 84.50 78 GLY A C 1
ATOM 633 O O . GLY A 1 78 ? -0.693 5.761 22.054 1.00 84.50 78 GLY A O 1
ATOM 634 N N . ILE A 1 79 ? -2.307 4.922 23.369 1.00 85.31 79 ILE A N 1
ATOM 635 C CA . ILE A 1 79 ? -3.311 4.772 22.316 1.00 85.31 79 ILE A C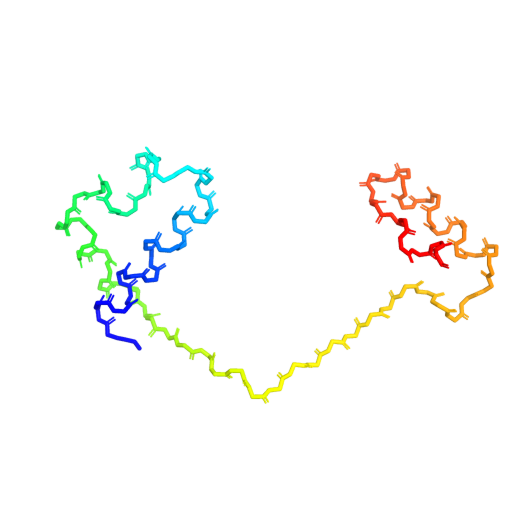A 1
ATOM 636 C C . ILE A 1 79 ? -4.258 5.968 22.393 1.00 85.31 79 ILE A C 1
ATOM 638 O O . ILE A 1 79 ? -4.909 6.190 23.410 1.00 85.31 79 ILE A O 1
ATOM 642 N N . LEU A 1 80 ? -4.355 6.723 21.299 1.00 77.69 80 LEU A N 1
ATOM 643 C CA . LEU A 1 80 ? -5.293 7.838 21.176 1.00 77.69 80 LEU A CA 1
ATOM 644 C C . LEU A 1 80 ? -6.737 7.315 21.233 1.00 77.69 80 LEU A C 1
ATOM 646 O O . LEU A 1 80 ? -7.142 6.515 20.389 1.00 77.69 80 LEU A O 1
ATOM 650 N N . ALA A 1 81 ? -7.505 7.777 22.221 1.00 77.69 81 ALA A N 1
ATOM 651 C CA . ALA A 1 81 ? -8.894 7.372 22.451 1.00 77.69 81 ALA A CA 1
ATOM 652 C C . ALA A 1 81 ? -9.887 8.550 22.403 1.00 77.69 81 ALA A C 1
ATOM 654 O O . ALA A 1 81 ? -11.046 8.394 22.784 1.00 77.69 81 ALA A O 1
ATOM 655 N N . GLU A 1 82 ? -9.462 9.710 21.889 1.00 71.94 82 GLU A N 1
ATOM 656 C CA . GLU A 1 82 ? -10.236 10.964 21.873 1.00 71.94 82 GLU A CA 1
ATOM 657 C C . GLU A 1 82 ? -11.629 10.819 21.236 1.00 71.94 82 GLU A C 1
ATOM 659 O O . GLU A 1 82 ? -12.599 11.431 21.682 1.00 71.94 82 GLU A O 1
ATOM 664 N N . GLU A 1 83 ? -11.764 9.979 20.208 1.00 70.88 83 GLU A N 1
ATOM 665 C CA . GLU A 1 83 ? -13.045 9.768 19.525 1.00 70.88 83 GLU A CA 1
ATOM 666 C C . GLU A 1 83 ? -14.026 8.893 20.316 1.00 70.88 83 GLU A C 1
ATOM 668 O O . GLU A 1 83 ? -15.213 8.882 20.002 1.00 70.88 83 GLU A O 1
ATOM 673 N N . MET A 1 84 ? -13.569 8.186 21.358 1.00 69.00 84 MET A N 1
ATOM 674 C CA . MET A 1 84 ? -14.430 7.371 22.228 1.00 69.00 84 MET A CA 1
ATOM 675 C C . MET A 1 84 ? -15.201 8.196 23.268 1.00 69.00 84 MET A C 1
ATOM 677 O O . MET A 1 84 ? -16.134 7.669 23.878 1.00 69.00 84 MET A O 1
ATOM 681 N N . VAL A 1 85 ? -14.799 9.454 23.486 1.00 65.75 85 VAL A N 1
ATOM 682 C CA . VAL A 1 85 ? -15.348 10.365 24.512 1.00 65.75 85 VAL A CA 1
ATOM 683 C C . VAL A 1 85 ? -16.106 11.554 23.886 1.00 65.75 85 VAL A C 1
ATOM 685 O O . VAL A 1 85 ? -16.659 12.378 24.612 1.00 65.75 85 VAL A O 1
ATOM 688 N N . LYS A 1 86 ? -16.152 11.643 22.548 1.00 60.44 86 LYS A N 1
ATOM 689 C CA . LYS A 1 86 ? -17.033 12.565 21.808 1.00 60.44 86 LYS A CA 1
ATOM 690 C C . LYS A 1 86 ? -18.484 12.091 21.841 1.00 60.44 86 LYS A C 1
ATOM 692 O O . LYS A 1 86 ? -19.359 12.977 21.953 1.00 60.44 86 LYS A O 1
#

Foldseek 3Di:
DDLVVLLVVQQVVCCVPVVHNPPCPRSVNDDPVVCSVVSVVDDDDDDDCPDDDDDDCLVPVDDLVVLVVVCVVCVVVVHHNPVSND